Protein AF-A0A9Q0XDB7-F1 (afdb_monomer_lite)

pLDDT: mean 79.56, std 20.16, range [33.97, 96.5]

Foldseek 3Di:
DPPVPDDPCNVVCVVPPDPDDPDDDDDDPDDPPDDDPDDDDDDPCVVVVVVLCQWQNDDPDDDDPVDPPDQDPSNQLSVQLVVVVVVDDDDPVVSSVVSVVVVVVVVDDGDTPPCPDDPDDPDDDDPDDPPPDDDDDDDDDDD

Structure (mmCIF, N/CA/C/O backbone):
data_AF-A0A9Q0XDB7-F1
#
_entry.id   AF-A0A9Q0XDB7-F1
#
loop_
_atom_site.group_PDB
_atom_site.id
_atom_site.type_symbol
_atom_site.label_atom_id
_atom_site.label_alt_id
_atom_site.label_comp_id
_atom_site.label_asym_id
_atom_site.label_entity_id
_atom_site.label_seq_id
_atom_site.pdbx_PDB_ins_code
_atom_site.Cartn_x
_atom_site.Cartn_y
_atom_site.Cartn_z
_atom_site.occupancy
_atom_site.B_iso_or_equiv
_atom_site.auth_seq_id
_atom_site.auth_comp_id
_atom_site.auth_asym_id
_atom_site.auth_atom_id
_atom_site.pdbx_PDB_model_num
ATOM 1 N N . MET A 1 1 ? 30.475 -7.583 -42.896 1.00 62.44 1 MET A N 1
ATOM 2 C CA . MET A 1 1 ? 31.777 -7.195 -42.304 1.00 62.44 1 MET A CA 1
ATOM 3 C C . MET A 1 1 ? 32.708 -8.395 -42.341 1.00 62.44 1 MET A C 1
ATOM 5 O O . MET A 1 1 ? 32.222 -9.482 -42.048 1.00 62.44 1 MET A O 1
ATOM 9 N N . PRO A 1 2 ? 33.995 -8.231 -42.694 1.00 84.44 2 PRO A N 1
ATOM 10 C CA . PRO A 1 2 ? 34.979 -9.291 -42.482 1.00 84.44 2 PRO A CA 1
ATOM 11 C C . PRO A 1 2 ? 35.048 -9.630 -40.987 1.00 84.44 2 PRO A C 1
ATOM 13 O O . PRO A 1 2 ? 34.889 -8.740 -40.150 1.00 84.44 2 PRO A O 1
ATOM 16 N N . GLU A 1 3 ? 35.263 -10.902 -40.663 1.00 78.75 3 GLU A N 1
ATOM 17 C CA . GLU A 1 3 ? 35.226 -11.440 -39.295 1.00 78.75 3 GLU A CA 1
ATOM 18 C C . GLU A 1 3 ? 36.135 -10.668 -38.328 1.00 78.75 3 GLU A C 1
ATOM 20 O O . GLU A 1 3 ? 35.697 -10.278 -37.251 1.00 78.75 3 GLU A O 1
ATOM 25 N N . ALA A 1 4 ? 37.328 -10.280 -38.786 1.00 84.38 4 ALA A N 1
ATOM 26 C CA . ALA A 1 4 ? 38.298 -9.486 -38.028 1.00 84.38 4 ALA A CA 1
ATOM 27 C C . ALA A 1 4 ? 37.815 -8.084 -37.590 1.00 84.38 4 ALA A C 1
ATOM 29 O O . ALA A 1 4 ? 38.480 -7.435 -36.788 1.00 84.38 4 ALA A O 1
ATOM 30 N N . LYS A 1 5 ? 36.698 -7.578 -38.131 1.00 88.81 5 LYS A N 1
ATOM 31 C CA . LYS A 1 5 ? 36.124 -6.265 -37.777 1.00 88.81 5 LYS A CA 1
ATOM 32 C C . LYS A 1 5 ? 34.901 -6.368 -36.866 1.00 88.81 5 LYS A C 1
ATOM 34 O O . LYS A 1 5 ? 34.360 -5.334 -36.479 1.00 88.81 5 LYS A O 1
ATOM 39 N N . LYS A 1 6 ? 34.435 -7.581 -36.552 1.00 92.12 6 LYS A N 1
ATOM 40 C CA . LYS A 1 6 ? 33.328 -7.766 -35.613 1.00 92.12 6 LYS A CA 1
ATOM 41 C C . LYS A 1 6 ? 33.842 -7.552 -34.188 1.00 92.12 6 LYS A C 1
ATOM 43 O O . LYS A 1 6 ? 34.876 -8.113 -33.829 1.00 92.12 6 LYS A O 1
ATOM 48 N N . PRO A 1 7 ? 33.145 -6.763 -33.359 1.00 94.38 7 PRO A N 1
ATOM 49 C CA . PRO A 1 7 ? 33.489 -6.685 -31.953 1.00 94.38 7 PRO A CA 1
ATOM 50 C C . PRO A 1 7 ? 33.119 -7.995 -31.247 1.00 94.38 7 PRO A C 1
ATOM 52 O O . PRO A 1 7 ? 32.167 -8.671 -31.635 1.00 94.38 7 PRO A O 1
ATOM 55 N N . ILE A 1 8 ? 33.835 -8.309 -30.165 1.00 93.88 8 ILE A N 1
ATOM 56 C CA . ILE A 1 8 ? 33.680 -9.550 -29.381 1.00 93.88 8 ILE A CA 1
ATOM 57 C C . ILE A 1 8 ? 32.223 -9.776 -28.935 1.00 93.88 8 ILE A C 1
ATOM 59 O O . ILE A 1 8 ? 31.745 -10.903 -28.887 1.00 93.88 8 ILE A O 1
ATOM 63 N N . TRP A 1 9 ? 31.491 -8.700 -28.637 1.00 93.62 9 TRP A N 1
ATOM 64 C CA . TRP A 1 9 ? 30.113 -8.766 -28.148 1.00 93.62 9 TRP A CA 1
ATOM 65 C C . TRP A 1 9 ? 29.062 -9.040 -29.236 1.00 93.62 9 TRP A C 1
ATOM 67 O O . TRP A 1 9 ? 27.916 -9.335 -28.901 1.00 93.62 9 TRP A O 1
ATOM 77 N N . TYR A 1 10 ? 29.409 -8.938 -30.525 1.00 94.06 10 TYR A N 1
ATOM 78 C CA . TYR A 1 10 ? 28.429 -8.974 -31.618 1.00 94.06 10 TYR A CA 1
ATOM 79 C C . TYR A 1 10 ? 27.671 -10.300 -31.693 1.00 94.06 10 TYR A C 1
ATOM 81 O O . TYR A 1 10 ? 26.457 -10.307 -31.868 1.00 94.06 10 TYR A O 1
ATOM 89 N N . GLU A 1 11 ? 28.372 -11.422 -31.542 1.00 95.06 11 GLU A N 1
ATOM 90 C CA . GLU A 1 11 ? 27.758 -12.751 -31.631 1.00 95.06 11 GLU A CA 1
ATOM 91 C C . GLU A 1 11 ? 26.809 -13.013 -30.462 1.00 95.06 11 GLU A C 1
ATOM 93 O O . GLU A 1 11 ? 25.725 -13.555 -30.660 1.00 95.06 11 GLU A O 1
ATOM 98 N N . VAL A 1 12 ? 27.174 -12.540 -29.265 1.00 95.69 12 VAL A N 1
ATOM 99 C CA . VAL A 1 12 ? 26.318 -12.605 -28.074 1.00 95.69 12 VAL A CA 1
ATOM 100 C C . VAL A 1 12 ? 25.046 -11.790 -28.290 1.00 95.69 12 VAL A C 1
ATOM 102 O O . VAL A 1 12 ? 23.952 -12.280 -28.030 1.00 95.69 12 VAL A O 1
ATOM 105 N N . TYR A 1 13 ? 25.179 -10.571 -28.816 1.00 93.69 13 TYR A N 1
ATOM 106 C CA . TYR A 1 13 ? 24.041 -9.699 -29.101 1.00 93.69 13 TYR A CA 1
ATOM 107 C C . TYR A 1 13 ? 23.134 -10.264 -30.203 1.00 93.69 13 TYR A C 1
ATOM 109 O O . TYR A 1 13 ? 21.915 -10.190 -30.097 1.00 93.69 13 TYR A O 1
ATOM 117 N N . ALA A 1 14 ? 23.712 -10.859 -31.249 1.00 93.44 14 ALA A N 1
ATOM 118 C CA . ALA A 1 14 ? 22.956 -11.472 -32.338 1.00 93.44 14 ALA A CA 1
ATOM 119 C C . ALA A 1 14 ? 22.209 -12.743 -31.899 1.00 93.44 14 ALA A C 1
ATOM 121 O O . ALA A 1 14 ? 21.105 -12.995 -32.374 1.00 93.44 14 ALA A O 1
ATOM 122 N N . ALA A 1 15 ? 22.797 -13.537 -31.000 1.00 96.50 15 ALA A N 1
ATOM 123 C CA . ALA A 1 15 ? 22.158 -14.727 -30.443 1.00 96.50 15 ALA A CA 1
ATOM 124 C C . ALA A 1 15 ? 21.071 -14.382 -29.412 1.00 96.50 15 ALA A C 1
ATOM 126 O O . ALA A 1 15 ? 20.050 -15.066 -29.343 1.00 96.50 15 ALA A O 1
ATOM 127 N N . PHE A 1 16 ? 21.284 -13.322 -28.626 1.00 95.44 16 PHE A N 1
ATOM 128 C CA . PHE A 1 16 ? 20.402 -12.903 -27.537 1.00 95.44 16 PHE A CA 1
ATOM 129 C C . PHE A 1 16 ? 20.071 -11.405 -27.640 1.00 95.44 16 PHE A C 1
ATOM 131 O O . PHE A 1 16 ? 20.539 -10.613 -26.813 1.00 95.44 16 PHE A O 1
ATOM 138 N N . PRO A 1 17 ? 19.281 -10.992 -28.650 1.00 94.81 17 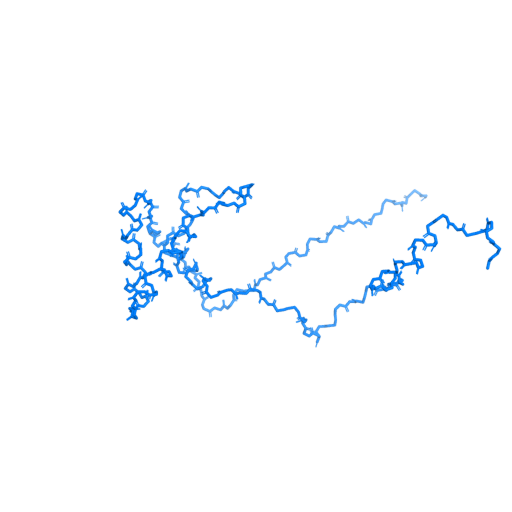PRO A N 1
ATOM 139 C CA . PRO A 1 17 ? 18.906 -9.593 -28.801 1.00 94.81 17 PRO A CA 1
ATOM 140 C C . PRO A 1 17 ? 18.018 -9.131 -27.631 1.00 94.81 17 PRO A C 1
ATOM 142 O O . PRO A 1 17 ? 17.254 -9.930 -27.074 1.00 94.81 17 PRO A O 1
ATOM 145 N N . PRO A 1 18 ? 18.095 -7.848 -27.234 1.00 94.50 18 PRO A N 1
ATOM 146 C CA . PRO A 1 18 ? 17.221 -7.292 -26.206 1.00 94.50 18 PRO A CA 1
ATOM 147 C C . PRO A 1 18 ? 15.755 -7.260 -26.670 1.00 94.50 18 PRO A C 1
ATOM 149 O O . PRO A 1 18 ? 15.466 -7.238 -27.862 1.00 94.50 18 PRO A O 1
ATOM 152 N N . LEU A 1 19 ? 14.819 -7.214 -25.714 1.00 95.31 19 LEU A N 1
ATOM 153 C CA . LEU A 1 19 ? 13.376 -7.144 -26.007 1.00 95.31 19 LEU A CA 1
ATOM 154 C C . LEU A 1 19 ? 12.959 -5.837 -26.696 1.00 95.31 19 LEU A C 1
ATOM 156 O O . LEU A 1 19 ? 11.987 -5.819 -27.445 1.00 95.31 19 LEU A O 1
ATOM 160 N N . VAL A 1 20 ? 13.654 -4.744 -26.384 1.00 93.69 20 VAL A N 1
ATOM 161 C CA . VAL A 1 20 ? 13.395 -3.405 -26.915 1.00 93.69 20 VAL A CA 1
ATOM 162 C C . VAL A 1 20 ? 14.664 -2.918 -27.596 1.00 93.69 20 VAL A C 1
ATOM 164 O O . VAL A 1 20 ? 15.753 -3.028 -27.024 1.00 93.69 20 VAL A O 1
ATOM 167 N N . ASP A 1 21 ? 14.516 -2.369 -28.800 1.00 87.19 21 ASP A N 1
ATOM 168 C CA . ASP A 1 21 ? 15.631 -1.807 -29.554 1.00 87.19 21 ASP A CA 1
ATOM 169 C C . ASP A 1 21 ? 16.263 -0.629 -28.811 1.00 87.19 21 ASP A C 1
ATOM 171 O O . ASP A 1 21 ? 15.588 0.241 -28.262 1.00 87.19 21 ASP A O 1
ATOM 175 N N . THR A 1 22 ? 17.592 -0.563 -28.837 1.00 87.81 22 THR A N 1
ATOM 176 C CA . THR A 1 22 ? 18.372 0.482 -28.159 1.00 87.81 22 THR A CA 1
ATOM 177 C C . THR A 1 22 ? 18.467 1.771 -28.977 1.00 87.81 22 THR A C 1
ATOM 179 O O . THR A 1 22 ? 19.453 2.504 -28.881 1.00 87.81 22 THR A O 1
ATOM 182 N N . THR A 1 23 ? 17.497 2.029 -29.852 1.00 90.88 23 THR A N 1
ATOM 183 C CA . THR A 1 23 ? 17.472 3.245 -30.663 1.00 90.88 23 THR A CA 1
ATOM 184 C C . THR A 1 23 ? 17.291 4.450 -29.752 1.00 90.88 23 THR A C 1
ATOM 186 O O . THR A 1 23 ? 16.475 4.435 -28.831 1.00 90.88 23 THR A O 1
ATOM 189 N N . TYR A 1 24 ? 18.060 5.506 -30.006 1.00 90.19 24 TYR A N 1
ATOM 190 C CA . TYR A 1 24 ? 17.905 6.755 -29.278 1.00 90.19 24 TYR A CA 1
ATOM 191 C C . TYR A 1 24 ? 16.501 7.330 -29.513 1.00 90.19 24 TYR A C 1
ATOM 193 O O . TYR A 1 24 ? 16.062 7.447 -30.657 1.00 90.19 24 TYR A O 1
ATOM 201 N N . GLN A 1 25 ? 15.811 7.677 -28.428 1.00 86.94 25 GLN A N 1
ATOM 202 C CA . GLN A 1 25 ? 14.504 8.326 -28.456 1.00 86.94 25 GLN A CA 1
ATOM 203 C C . GLN A 1 25 ? 14.589 9.643 -27.687 1.00 86.94 25 GLN A C 1
ATOM 205 O O . GLN A 1 25 ? 15.031 9.665 -26.537 1.00 86.94 25 GLN A O 1
ATOM 210 N N . ASP A 1 26 ? 14.149 10.733 -28.316 1.00 87.56 26 ASP A N 1
ATOM 211 C CA . ASP A 1 26 ? 14.022 12.025 -27.648 1.00 87.56 26 ASP A CA 1
ATOM 212 C C . ASP A 1 26 ? 12.916 11.962 -26.587 1.00 87.56 26 ASP A C 1
ATOM 214 O O . ASP A 1 26 ? 11.802 11.498 -26.847 1.00 87.56 26 ASP A O 1
ATOM 218 N N . ALA A 1 27 ? 13.202 12.469 -25.386 1.00 85.06 27 ALA A N 1
ATOM 219 C CA . ALA A 1 27 ? 12.199 12.597 -24.337 1.00 85.06 27 ALA A CA 1
ATOM 220 C C . ALA A 1 27 ? 11.184 13.683 -24.729 1.00 85.06 27 ALA A C 1
ATOM 222 O O . ALA A 1 27 ? 11.441 14.880 -24.579 1.00 85.06 27 ALA A O 1
ATOM 223 N N . LYS A 1 28 ? 10.027 13.270 -25.253 1.00 80.75 28 LYS A N 1
ATOM 224 C CA . LYS A 1 28 ? 8.931 14.191 -25.563 1.00 80.75 28 LYS A CA 1
ATOM 225 C C . LYS A 1 28 ? 8.292 14.683 -24.253 1.00 80.75 28 LYS A C 1
ATOM 227 O O . LYS A 1 28 ? 8.059 13.856 -23.371 1.00 80.75 28 LYS A O 1
ATOM 232 N N . PRO A 1 29 ? 7.990 15.988 -24.105 1.00 77.81 29 PRO A N 1
ATOM 233 C CA . PRO A 1 29 ? 7.188 16.453 -22.979 1.00 77.81 29 PRO A CA 1
ATOM 234 C C . PRO A 1 29 ? 5.834 15.735 -22.962 1.00 77.81 29 PRO A C 1
ATOM 236 O O . PRO A 1 29 ? 5.258 15.450 -24.016 1.00 77.81 29 PRO A O 1
ATOM 239 N N . GLU A 1 30 ? 5.351 15.426 -21.762 1.00 76.44 30 GLU A N 1
ATOM 240 C CA . GLU A 1 30 ? 3.991 14.929 -21.563 1.00 76.44 30 GLU A CA 1
ATOM 241 C C . GLU 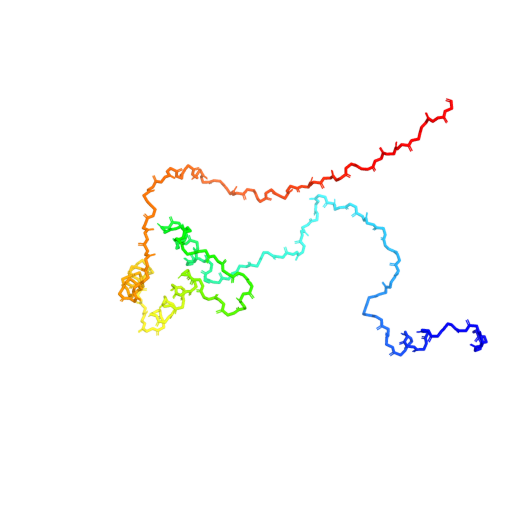A 1 30 ? 3.013 15.979 -22.106 1.00 76.44 30 GLU A C 1
ATOM 243 O O . GLU A 1 30 ? 3.119 17.162 -21.784 1.00 76.44 30 GLU A O 1
ATOM 248 N N . ASP A 1 31 ? 2.112 15.558 -22.996 1.00 77.25 31 ASP A N 1
ATOM 249 C CA . ASP A 1 31 ? 1.031 16.424 -23.461 1.00 77.25 31 ASP A CA 1
ATOM 250 C C . ASP A 1 31 ? -0.026 16.457 -22.343 1.00 77.25 31 ASP A C 1
ATOM 252 O O . ASP A 1 31 ? -0.482 15.392 -21.933 1.00 77.25 31 ASP A O 1
ATOM 256 N N . ASP A 1 32 ? -0.465 17.640 -21.897 1.00 74.38 32 ASP A N 1
ATOM 257 C CA . ASP A 1 32 ? -1.422 17.803 -20.776 1.00 74.38 32 ASP A CA 1
ATOM 258 C C . ASP A 1 32 ? -2.759 17.051 -20.972 1.00 74.38 32 ASP A C 1
ATOM 260 O O . ASP A 1 32 ? -3.506 16.824 -20.024 1.00 74.38 32 ASP A O 1
ATOM 264 N N . ASN A 1 33 ? -3.065 16.654 -22.211 1.00 76.31 33 ASN A N 1
ATOM 265 C CA . ASN A 1 33 ? -4.282 15.937 -22.598 1.00 76.31 33 ASN A CA 1
ATOM 266 C C . ASN A 1 33 ? -4.103 14.410 -22.693 1.00 76.31 33 ASN A C 1
ATOM 268 O O . ASN A 1 33 ? -5.019 13.719 -23.142 1.00 76.31 33 ASN A O 1
ATOM 272 N N . LYS A 1 34 ? -2.927 13.868 -22.358 1.00 80.00 34 LYS A N 1
ATOM 273 C CA . LYS A 1 34 ? -2.698 12.419 -22.321 1.00 80.00 34 LYS A CA 1
ATOM 274 C C . LYS A 1 34 ? -2.944 11.899 -20.915 1.00 80.00 34 LYS A C 1
ATOM 276 O O . LYS A 1 34 ? -2.280 12.312 -19.974 1.00 80.00 34 LYS A O 1
ATOM 281 N N . GLU A 1 35 ? -3.881 10.967 -20.795 1.00 83.25 35 GLU A N 1
ATOM 282 C CA . GLU A 1 35 ? -4.068 10.221 -19.555 1.00 83.25 35 GLU A CA 1
ATOM 283 C C . GLU A 1 35 ? -2.876 9.288 -19.318 1.00 83.25 35 GLU A C 1
ATOM 285 O O . GLU A 1 35 ? -2.421 8.591 -20.233 1.00 83.25 35 GLU A O 1
ATOM 290 N N . ASP A 1 36 ? -2.390 9.255 -18.078 1.00 81.62 36 ASP A N 1
ATOM 291 C CA . ASP A 1 36 ? -1.325 8.345 -17.681 1.00 81.62 36 ASP A CA 1
ATOM 292 C C . ASP A 1 36 ? -1.815 6.888 -17.767 1.00 81.62 36 ASP A C 1
ATOM 294 O O . ASP A 1 36 ? -2.794 6.518 -17.111 1.00 81.62 36 ASP A O 1
ATOM 298 N N . PRO A 1 37 ? -1.122 6.000 -18.506 1.00 89.31 37 PRO A N 1
ATOM 299 C CA . PRO A 1 37 ? -1.539 4.602 -18.639 1.00 89.31 37 PRO A CA 1
ATOM 300 C C . PRO A 1 37 ? -1.342 3.788 -17.348 1.00 89.31 37 PRO A C 1
ATOM 302 O O . PRO A 1 37 ? -1.782 2.637 -17.252 1.00 89.31 37 PRO A O 1
ATOM 305 N N . ILE A 1 38 ? -0.648 4.348 -16.355 1.00 92.00 38 ILE A N 1
ATOM 306 C CA . ILE A 1 38 ? -0.270 3.664 -15.120 1.00 92.00 38 ILE A CA 1
ATOM 307 C C . ILE A 1 38 ? -1.376 3.844 -14.080 1.00 92.00 38 ILE A C 1
ATOM 309 O O . ILE A 1 38 ? -1.635 4.941 -13.594 1.00 92.00 38 ILE A O 1
ATOM 313 N N . ARG A 1 39 ? -2.004 2.733 -13.689 1.00 93.44 39 ARG A N 1
ATOM 314 C CA . ARG A 1 39 ? -3.054 2.721 -12.662 1.00 93.44 39 ARG A CA 1
ATOM 315 C C . ARG A 1 39 ? -2.469 2.677 -11.243 1.00 93.44 39 ARG A C 1
ATOM 317 O O . ARG A 1 39 ? -1.436 2.035 -11.038 1.00 93.44 39 ARG A O 1
ATOM 324 N N . PRO A 1 40 ? -3.152 3.263 -10.242 1.00 94.19 40 PRO A N 1
ATOM 325 C CA . PRO A 1 40 ? -2.764 3.116 -8.843 1.00 94.19 40 PRO A CA 1
ATOM 326 C C . PRO A 1 40 ? -2.896 1.658 -8.376 1.00 94.19 40 PRO A C 1
ATOM 328 O O . PRO A 1 40 ? -3.835 0.951 -8.745 1.00 94.19 40 PRO A O 1
ATOM 331 N N . ILE A 1 41 ? -1.959 1.215 -7.534 1.00 95.50 41 ILE A N 1
ATOM 332 C CA . ILE A 1 41 ? -1.937 -0.136 -6.959 1.00 95.50 41 ILE A CA 1
ATOM 333 C C . ILE A 1 41 ? -2.611 -0.079 -5.582 1.00 95.50 41 ILE A C 1
ATOM 335 O O . ILE A 1 41 ? -2.014 0.418 -4.630 1.00 95.50 41 ILE A O 1
ATOM 339 N N . LEU A 1 42 ? -3.851 -0.567 -5.485 1.00 96.44 42 LEU A N 1
ATOM 340 C CA . LEU A 1 42 ? -4.633 -0.621 -4.245 1.00 96.44 42 LEU A CA 1
ATOM 341 C C . LEU A 1 42 ? -5.109 -2.047 -3.978 1.00 96.44 42 LEU A C 1
ATOM 343 O O . LEU A 1 42 ? -5.662 -2.695 -4.869 1.00 96.44 42 LEU A O 1
ATOM 347 N N . TYR A 1 43 ? -4.940 -2.510 -2.743 1.00 96.38 43 TYR A N 1
ATOM 348 C CA . TYR A 1 43 ? -5.345 -3.844 -2.319 1.00 96.38 43 TYR A CA 1
ATOM 349 C C . TYR A 1 43 ? -6.601 -3.810 -1.436 1.00 96.38 43 TYR A C 1
ATOM 351 O O . TYR A 1 43 ? -6.867 -2.810 -0.761 1.00 96.38 43 TYR A O 1
ATOM 359 N N . PRO A 1 44 ? -7.389 -4.900 -1.384 1.00 93.62 44 PRO A N 1
ATOM 360 C CA . PRO A 1 44 ? -8.596 -4.955 -0.560 1.00 93.62 44 PRO A CA 1
ATOM 361 C C . PRO A 1 44 ? -8.333 -4.673 0.923 1.00 93.62 44 PRO A C 1
ATOM 363 O O . PRO A 1 44 ? -9.133 -4.006 1.581 1.00 93.62 44 PRO A O 1
ATOM 366 N N . GLU A 1 45 ? -7.195 -5.126 1.452 1.00 94.44 45 GLU A N 1
ATOM 367 C CA . GLU A 1 45 ? -6.850 -4.904 2.850 1.00 94.44 45 GLU A CA 1
ATOM 368 C C . GLU A 1 45 ? -6.453 -3.456 3.170 1.00 94.44 45 GLU A C 1
ATOM 370 O O . GLU A 1 45 ? -6.448 -3.075 4.343 1.00 94.44 45 GLU A O 1
ATOM 375 N N . ASP A 1 46 ? -6.163 -2.622 2.163 1.00 95.56 46 ASP A N 1
ATOM 376 C CA . ASP A 1 46 ? -5.791 -1.222 2.383 1.00 95.56 46 ASP A CA 1
ATOM 377 C C . ASP A 1 46 ? -6.941 -0.424 3.007 1.00 95.56 46 ASP A C 1
ATOM 379 O O . ASP A 1 46 ? -6.698 0.499 3.785 1.00 95.56 46 ASP A O 1
ATOM 383 N N . LYS A 1 47 ? -8.195 -0.851 2.796 1.00 94.00 47 LYS A N 1
ATOM 384 C CA . LYS A 1 47 ? -9.369 -0.321 3.512 1.00 94.00 47 LYS A CA 1
ATOM 385 C C . LYS A 1 47 ? -9.246 -0.521 5.027 1.00 94.00 47 LYS A C 1
ATOM 387 O O . LYS A 1 47 ? -9.477 0.400 5.813 1.00 94.00 47 LYS A O 1
ATOM 392 N N . ILE A 1 48 ? -8.823 -1.717 5.438 1.00 94.12 48 ILE A N 1
ATOM 393 C CA . ILE A 1 48 ? -8.638 -2.086 6.847 1.00 94.12 48 ILE A CA 1
ATOM 394 C C . ILE A 1 48 ? -7.418 -1.356 7.414 1.00 94.12 48 ILE A C 1
ATOM 396 O O . ILE A 1 48 ? -7.478 -0.834 8.529 1.00 94.12 48 ILE A O 1
ATOM 400 N N . ARG A 1 49 ? -6.326 -1.259 6.641 1.00 95.00 49 ARG A N 1
ATOM 401 C CA . ARG A 1 49 ? -5.122 -0.509 7.033 1.00 95.00 49 ARG A CA 1
ATOM 402 C C . ARG A 1 49 ? -5.439 0.969 7.255 1.00 95.00 49 ARG A C 1
ATOM 404 O O . ARG A 1 49 ? -5.046 1.517 8.282 1.00 95.00 49 ARG A O 1
ATOM 411 N N . ALA A 1 50 ? -6.200 1.595 6.358 1.00 95.06 50 ALA A N 1
ATOM 412 C CA . ALA A 1 50 ? -6.627 2.984 6.498 1.00 95.06 50 ALA A CA 1
ATOM 413 C C . ALA A 1 50 ? -7.451 3.195 7.779 1.00 95.06 50 ALA A C 1
ATOM 415 O O . ALA A 1 50 ? -7.160 4.104 8.558 1.00 95.06 50 ALA A O 1
ATOM 416 N N . LYS A 1 51 ? -8.418 2.309 8.058 1.00 93.56 51 LYS A N 1
ATOM 417 C CA . LYS A 1 51 ? -9.213 2.342 9.298 1.00 93.56 51 LYS A CA 1
ATOM 418 C C . LYS A 1 51 ? -8.340 2.158 10.543 1.00 93.56 51 LYS A C 1
ATOM 420 O O . LYS A 1 51 ? -8.483 2.905 11.509 1.00 93.56 51 LYS A O 1
ATOM 425 N N . PHE A 1 52 ? -7.396 1.218 10.507 1.00 93.81 52 PHE A N 1
ATOM 426 C CA . PHE A 1 52 ? -6.450 0.967 11.596 1.00 93.81 52 PHE A CA 1
ATOM 427 C C . PHE A 1 52 ? -5.598 2.202 11.907 1.00 93.81 52 PHE A C 1
ATOM 429 O O . PHE A 1 52 ? -5.552 2.640 13.057 1.00 93.81 52 PHE A O 1
ATOM 436 N N . TYR A 1 53 ? -4.966 2.800 10.895 1.00 93.38 53 TYR A N 1
ATOM 437 C CA . TYR A 1 53 ? -4.133 3.986 11.090 1.00 93.38 53 TYR A CA 1
ATOM 438 C C . TYR A 1 53 ? -4.952 5.225 11.461 1.00 93.38 53 TYR A C 1
ATOM 440 O O . TYR A 1 53 ? -4.459 6.058 12.214 1.00 93.38 53 TYR A O 1
ATOM 448 N N . ARG A 1 54 ? -6.220 5.324 11.041 1.00 92.19 54 ARG A N 1
ATOM 449 C CA . ARG A 1 54 ? -7.118 6.395 11.500 1.00 92.19 54 ARG A CA 1
ATOM 450 C C . ARG A 1 54 ? -7.418 6.314 12.999 1.00 92.19 54 ARG A C 1
ATOM 452 O O . ARG A 1 54 ? -7.556 7.345 13.644 1.00 92.19 54 ARG A O 1
ATOM 459 N N . VAL A 1 55 ? -7.555 5.105 13.547 1.00 91.62 55 VAL A N 1
ATOM 460 C CA . VAL A 1 55 ? -7.963 4.889 14.949 1.00 91.62 55 VAL A CA 1
ATOM 461 C C . VAL A 1 55 ? -6.767 4.815 15.900 1.00 91.62 55 VAL A C 1
ATOM 463 O O . VAL A 1 55 ? -6.792 5.409 16.978 1.00 91.62 55 VAL A O 1
ATOM 466 N N . TYR A 1 56 ? -5.729 4.067 15.529 1.00 89.94 56 TYR A N 1
ATOM 467 C CA . TYR A 1 56 ? -4.578 3.766 16.390 1.00 89.94 56 TYR A CA 1
ATOM 468 C C . TYR A 1 56 ? -3.298 4.485 15.949 1.00 89.94 56 TYR A C 1
ATOM 470 O O . TYR A 1 56 ? -2.396 4.703 16.757 1.00 89.94 56 TYR A O 1
ATOM 478 N N . GLY A 1 57 ? -3.217 4.872 14.674 1.00 89.75 57 GLY A N 1
ATOM 479 C CA . GLY A 1 57 ? -2.044 5.509 14.086 1.00 89.75 57 GLY A CA 1
ATOM 480 C C . GLY A 1 57 ? -0.779 4.662 14.141 1.00 89.75 57 GLY A C 1
ATOM 481 O O . GLY A 1 57 ? -0.813 3.428 14.143 1.00 89.75 57 GLY A O 1
ATOM 482 N N . ASN A 1 58 ? 0.362 5.347 14.143 1.00 84.25 58 ASN A N 1
ATOM 483 C CA . ASN A 1 58 ? 1.665 4.701 14.216 1.00 84.25 58 ASN A CA 1
ATOM 484 C C . ASN A 1 58 ? 1.920 4.277 15.665 1.00 84.25 58 ASN A C 1
ATOM 486 O O . ASN A 1 58 ? 2.164 5.113 16.532 1.00 84.25 58 ASN A O 1
ATOM 490 N N . GLY A 1 59 ? 1.809 2.972 15.922 1.00 80.88 59 GLY A N 1
ATOM 491 C CA . GLY A 1 59 ? 2.057 2.395 17.242 1.00 80.88 59 GLY A CA 1
ATOM 492 C C . GLY A 1 59 ? 3.509 2.577 17.716 1.00 80.88 59 GLY A C 1
ATOM 493 O O . GLY A 1 59 ? 4.379 2.967 16.940 1.00 80.88 59 GLY A O 1
ATOM 494 N N . PRO A 1 60 ? 3.815 2.222 18.977 1.00 82.00 60 PRO A N 1
ATOM 495 C CA . PRO A 1 60 ? 5.140 2.438 19.572 1.00 82.00 60 PRO A CA 1
ATOM 496 C C . PRO A 1 60 ? 6.249 1.591 18.928 1.00 82.00 60 PRO A C 1
ATOM 498 O O . PRO A 1 60 ? 7.435 1.857 19.106 1.00 82.00 60 PRO A O 1
ATOM 501 N N . ARG A 1 61 ? 5.879 0.534 18.196 1.00 84.69 61 ARG A N 1
ATOM 502 C CA . ARG A 1 61 ? 6.824 -0.379 17.556 1.00 84.69 61 ARG A CA 1
ATOM 503 C C . ARG A 1 61 ? 7.215 0.139 16.176 1.00 84.69 61 ARG A C 1
ATOM 505 O O . ARG A 1 61 ? 6.397 0.120 15.259 1.00 84.69 61 ARG A O 1
ATOM 512 N N . ALA A 1 62 ? 8.485 0.500 16.025 1.00 87.62 62 ALA A N 1
ATOM 513 C CA . ALA A 1 62 ? 9.057 0.878 14.739 1.00 87.62 62 ALA A CA 1
ATOM 514 C C . ALA A 1 62 ? 9.017 -0.275 13.718 1.00 87.62 62 ALA A C 1
ATOM 516 O O . ALA A 1 62 ? 9.084 -1.461 14.070 1.00 87.62 62 ALA A O 1
ATOM 517 N N . PHE A 1 63 ? 8.935 0.086 12.438 1.00 90.38 63 PHE A N 1
ATOM 518 C CA . PHE A 1 63 ? 9.042 -0.861 11.334 1.00 90.38 63 PHE A CA 1
ATOM 519 C C . PHE A 1 63 ? 10.497 -1.287 11.133 1.00 90.38 63 PHE A C 1
ATOM 521 O O . PHE A 1 63 ? 11.397 -0.451 11.104 1.00 90.38 63 PHE A O 1
ATOM 528 N N . VAL A 1 64 ? 10.726 -2.590 10.954 1.00 92.50 64 VAL A N 1
ATOM 529 C CA . VAL A 1 64 ? 12.046 -3.134 10.610 1.00 92.50 64 VAL A CA 1
ATOM 530 C C . VAL A 1 64 ? 12.016 -3.578 9.153 1.00 92.50 64 VAL A C 1
ATOM 532 O O . VAL A 1 64 ? 11.708 -4.729 8.858 1.00 92.50 64 VAL A O 1
ATOM 535 N N . LEU A 1 65 ? 12.318 -2.648 8.245 1.00 93.50 65 LEU A N 1
ATOM 536 C CA . LEU A 1 65 ? 12.229 -2.867 6.795 1.00 93.50 65 LEU A CA 1
ATOM 537 C C . LEU A 1 65 ? 13.337 -3.783 6.242 1.00 93.50 65 LEU A C 1
ATOM 539 O O . LEU A 1 65 ? 13.198 -4.317 5.150 1.00 93.50 65 LEU A O 1
ATOM 543 N N . SER A 1 66 ? 14.417 -4.009 6.997 1.00 95.19 66 SER A N 1
ATOM 544 C CA . SER A 1 66 ? 15.504 -4.923 6.609 1.00 95.19 66 SER A CA 1
ATOM 545 C C . SER A 1 66 ? 15.118 -6.402 6.688 1.00 95.19 66 SER A C 1
ATOM 547 O O . SER A 1 66 ? 15.768 -7.252 6.084 1.00 95.19 66 SER A O 1
ATOM 549 N N . ARG A 1 67 ? 14.071 -6.734 7.451 1.00 93.94 67 ARG A N 1
ATOM 550 C CA . ARG A 1 67 ? 13.591 -8.107 7.617 1.00 93.94 67 ARG A CA 1
ATOM 551 C C . ARG A 1 67 ? 12.425 -8.353 6.665 1.00 93.94 67 ARG A C 1
ATOM 553 O O . ARG A 1 67 ? 11.337 -7.835 6.890 1.00 93.94 67 ARG A O 1
ATOM 560 N N . LEU A 1 68 ? 12.629 -9.227 5.680 1.00 92.75 68 LEU A N 1
ATOM 561 C CA . LEU A 1 68 ? 11.613 -9.577 4.674 1.00 92.75 68 LEU A CA 1
ATOM 562 C C . LEU A 1 68 ? 10.298 -10.086 5.290 1.00 92.75 68 LEU A C 1
ATOM 564 O O . LEU A 1 68 ? 9.217 -9.716 4.852 1.00 92.75 68 LEU A O 1
ATOM 568 N N . ASN A 1 69 ? 10.385 -10.882 6.357 1.00 92.06 69 ASN A N 1
ATOM 569 C CA . ASN A 1 69 ? 9.221 -11.484 7.017 1.00 92.06 69 ASN A CA 1
ATOM 570 C C . ASN A 1 69 ? 8.740 -10.683 8.240 1.00 92.06 69 ASN A C 1
ATOM 572 O O . ASN A 1 69 ? 8.161 -11.246 9.175 1.00 92.06 69 ASN A O 1
ATOM 576 N N . PHE A 1 70 ? 9.024 -9.378 8.299 1.00 92.44 70 PHE A N 1
ATOM 577 C CA . PHE A 1 70 ? 8.600 -8.554 9.424 1.00 92.44 70 PHE A CA 1
ATOM 578 C C . PHE A 1 70 ? 7.089 -8.314 9.402 1.00 92.44 70 PHE A C 1
ATOM 580 O O . PHE A 1 70 ? 6.555 -7.610 8.549 1.00 92.44 70 PHE A O 1
ATOM 587 N N . LYS A 1 71 ? 6.395 -8.849 10.409 1.00 92.38 71 LYS A N 1
ATOM 588 C CA . LYS A 1 71 ? 4.971 -8.585 10.613 1.00 92.38 71 LYS A CA 1
ATOM 589 C C . LYS A 1 71 ? 4.783 -7.368 11.507 1.00 92.38 71 LYS A C 1
ATOM 591 O O . LYS A 1 71 ? 5.031 -7.427 12.715 1.00 92.38 71 LYS A O 1
ATOM 596 N N . SER A 1 72 ? 4.326 -6.271 10.909 1.00 91.50 72 SER A N 1
ATOM 597 C CA . SER A 1 72 ? 3.950 -5.070 11.651 1.00 91.50 72 SER A CA 1
ATOM 598 C C . SER A 1 72 ? 2.701 -5.309 12.517 1.00 91.50 72 SER A C 1
ATOM 600 O O . SER A 1 72 ? 1.938 -6.248 12.263 1.00 91.50 72 SER A O 1
ATOM 602 N N . PRO A 1 73 ? 2.448 -4.464 13.534 1.00 91.69 73 PRO A N 1
ATOM 603 C CA . PRO A 1 73 ? 1.210 -4.517 14.315 1.00 91.69 73 PRO A CA 1
ATOM 604 C C . PRO A 1 73 ? -0.052 -4.461 13.441 1.00 91.69 73 PRO A C 1
ATOM 606 O O . PRO A 1 73 ? -0.965 -5.262 13.625 1.00 91.69 73 PRO A O 1
ATOM 609 N N . CYS A 1 74 ? -0.056 -3.580 12.435 1.00 93.00 74 CYS A N 1
ATOM 610 C CA . CYS A 1 74 ? -1.141 -3.466 11.463 1.00 93.00 74 CYS A CA 1
ATOM 611 C C . CYS A 1 74 ? -1.279 -4.741 10.613 1.00 93.00 74 CYS A C 1
ATOM 613 O O . CYS A 1 74 ? -2.384 -5.234 10.412 1.00 93.00 74 CYS A O 1
ATOM 615 N N . GLN A 1 75 ? -0.168 -5.348 10.181 1.00 94.25 75 GLN A N 1
ATOM 616 C CA . GLN A 1 75 ? -0.219 -6.599 9.419 1.00 94.25 75 GLN A CA 1
ATOM 617 C C . GLN A 1 75 ? -0.808 -7.751 10.247 1.00 94.25 75 GLN A C 1
ATOM 619 O O . GLN A 1 75 ? -1.644 -8.501 9.749 1.00 94.25 75 GLN A O 1
ATOM 624 N N . ARG A 1 76 ? -0.437 -7.869 11.530 1.00 93.75 76 ARG A N 1
ATOM 625 C CA . ARG A 1 76 ? -1.051 -8.847 12.449 1.00 93.75 76 ARG A CA 1
ATOM 626 C C . ARG A 1 76 ? -2.552 -8.607 12.616 1.00 93.75 76 ARG A C 1
ATOM 628 O O . ARG A 1 76 ? -3.306 -9.572 12.707 1.00 93.75 76 ARG A O 1
ATOM 635 N N . PHE A 1 77 ? -2.972 -7.343 12.638 1.00 94.62 77 PHE A N 1
ATOM 636 C CA . PHE A 1 77 ? -4.381 -6.954 12.680 1.00 94.62 77 PHE A CA 1
ATOM 637 C C . PHE A 1 77 ? -5.139 -7.432 11.447 1.00 94.62 77 PHE A C 1
ATOM 639 O O . PHE A 1 77 ? -6.134 -8.132 11.596 1.00 94.62 77 PHE A O 1
ATOM 646 N N . VAL A 1 78 ? -4.633 -7.147 10.247 1.00 95.31 78 VAL A N 1
ATOM 647 C CA . VAL A 1 78 ? -5.248 -7.601 8.989 1.00 95.31 78 VAL A CA 1
ATOM 648 C C . VAL A 1 78 ? -5.344 -9.128 8.934 1.00 95.31 78 VAL A C 1
ATOM 650 O O . VAL A 1 78 ? -6.395 -9.671 8.609 1.00 95.31 78 VAL A O 1
ATOM 653 N N . GLU A 1 79 ? -4.283 -9.847 9.314 1.00 95.19 79 GLU A N 1
ATOM 654 C CA . GLU A 1 79 ? -4.301 -11.316 9.336 1.00 95.19 79 GLU A CA 1
ATOM 655 C C . GLU A 1 79 ? -5.376 -11.873 10.278 1.00 95.19 79 GLU A C 1
ATOM 657 O O . GLU A 1 79 ? -6.042 -12.857 9.952 1.00 95.19 79 GLU A O 1
ATOM 662 N N . LYS A 1 80 ? -5.548 -11.266 11.457 1.00 94.06 80 LYS A N 1
ATOM 663 C CA . LYS A 1 80 ? -6.565 -11.685 12.429 1.00 94.06 80 LYS A CA 1
ATOM 664 C C . LYS A 1 80 ? -7.971 -11.319 11.975 1.00 94.06 80 LYS A C 1
ATOM 666 O O . LYS A 1 80 ? -8.850 -12.170 12.074 1.00 94.06 80 LYS A O 1
ATOM 671 N N . TYR A 1 81 ? -8.144 -10.128 11.414 1.00 94.25 81 TYR A N 1
ATOM 672 C CA . TYR A 1 81 ? -9.401 -9.678 10.827 1.00 94.25 81 TYR A CA 1
ATOM 673 C C . TYR A 1 81 ? -9.870 -10.647 9.738 1.00 94.25 81 TYR A C 1
ATOM 675 O O . TYR A 1 81 ? -10.970 -11.182 9.825 1.00 94.25 81 TYR A O 1
ATOM 683 N N . ASN A 1 82 ? -8.995 -10.989 8.787 1.00 93.75 82 ASN A N 1
ATOM 684 C CA . ASN A 1 82 ? -9.323 -11.916 7.700 1.00 93.75 82 ASN A CA 1
ATOM 685 C C . ASN A 1 82 ? -9.673 -13.320 8.220 1.00 93.75 82 ASN A C 1
ATOM 687 O O . ASN A 1 82 ? -10.580 -13.968 7.704 1.00 93.75 82 ASN A O 1
ATOM 691 N N . ARG A 1 83 ? -8.990 -13.799 9.270 1.00 93.12 83 ARG A N 1
ATOM 692 C CA . ARG A 1 83 ? -9.3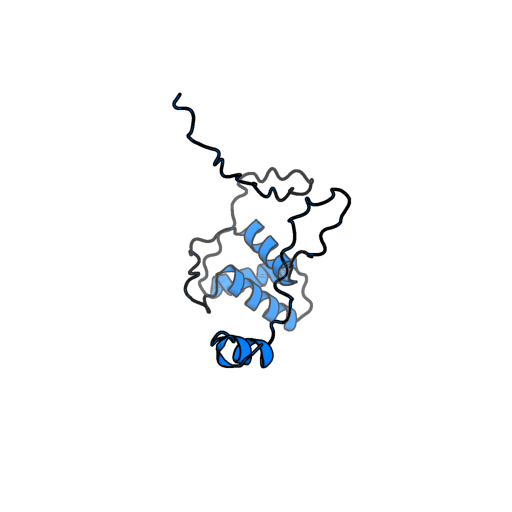16 -15.091 9.903 1.00 93.12 83 ARG A CA 1
ATOM 693 C C . ARG A 1 83 ? -10.688 -15.094 10.567 1.00 93.12 83 ARG A C 1
ATOM 695 O O . ARG A 1 83 ? -11.328 -16.139 10.585 1.00 93.12 83 ARG A O 1
ATOM 702 N N . LEU A 1 84 ? -11.104 -13.977 11.161 1.00 91.19 84 LEU A N 1
ATOM 703 C CA . LEU A 1 84 ? -12.427 -13.851 11.770 1.00 91.19 84 LEU A CA 1
ATOM 704 C C . LEU A 1 84 ? -13.507 -13.676 10.697 1.00 91.19 84 LEU A C 1
ATOM 706 O O . LEU A 1 84 ? -14.534 -14.338 10.778 1.00 91.19 84 LEU A O 1
ATOM 710 N N . GLN A 1 85 ? -13.227 -12.905 9.644 1.00 90.88 85 GLN A N 1
ATOM 711 C CA . GLN A 1 85 ? -14.119 -12.739 8.494 1.00 90.88 85 GLN A CA 1
ATOM 712 C C . GLN A 1 85 ? -14.443 -14.075 7.811 1.00 90.88 85 GLN A C 1
ATOM 714 O O . GLN A 1 85 ? -15.581 -14.337 7.450 1.00 90.88 85 GLN A O 1
ATOM 719 N N . GLN A 1 86 ? -13.455 -14.965 7.679 1.00 89.62 86 GLN A N 1
ATOM 720 C CA . GLN A 1 86 ? -13.671 -16.307 7.122 1.00 89.62 86 GLN A CA 1
ATOM 721 C C . GLN A 1 86 ? -14.536 -17.211 8.012 1.00 89.62 86 GLN A C 1
ATOM 723 O O . GLN A 1 86 ? -15.068 -18.207 7.530 1.00 89.62 86 GLN A O 1
ATOM 728 N N . ARG A 1 87 ? -14.651 -16.912 9.312 1.00 85.56 87 ARG A N 1
ATOM 729 C CA . ARG A 1 87 ? -15.420 -17.721 10.270 1.00 85.56 87 ARG A CA 1
ATOM 730 C C . ARG A 1 87 ? -16.893 -17.318 10.348 1.00 85.56 87 ARG A C 1
ATOM 732 O O . ARG A 1 87 ? -17.677 -18.109 10.862 1.00 85.56 87 ARG A O 1
ATOM 739 N N . GLY A 1 88 ? -17.275 -16.139 9.856 1.00 82.50 88 GLY A N 1
ATOM 740 C CA . GLY A 1 88 ? -18.670 -15.707 9.828 1.00 82.50 88 GLY A CA 1
ATOM 741 C C . GLY A 1 88 ? -18.876 -14.325 9.209 1.00 82.50 88 GLY A C 1
ATOM 742 O O . GLY A 1 88 ? -17.976 -13.487 9.204 1.00 82.50 88 GLY A O 1
ATOM 743 N N . GLU A 1 89 ? -20.091 -14.089 8.717 1.00 68.00 89 GLU A N 1
ATOM 744 C CA . GLU A 1 89 ? -20.533 -12.803 8.174 1.00 68.00 89 GLU A CA 1
ATOM 745 C C . GLU A 1 89 ? -20.970 -11.890 9.325 1.00 68.00 89 GLU A C 1
ATOM 747 O O . GLU A 1 89 ? -22.133 -11.829 9.724 1.00 68.00 89 GLU A O 1
ATOM 752 N N . VAL A 1 90 ? -19.977 -11.252 9.938 1.00 76.88 90 VAL A N 1
ATOM 753 C CA . VAL A 1 90 ? -20.166 -10.258 10.993 1.00 76.88 90 VAL A CA 1
ATOM 754 C C . VAL A 1 90 ? -19.997 -8.870 10.385 1.00 76.88 90 VAL A C 1
ATOM 756 O O . VAL A 1 90 ? -19.157 -8.661 9.512 1.00 76.88 90 VAL A O 1
ATOM 759 N N . ASP A 1 91 ? -20.788 -7.923 10.879 1.00 89.38 91 ASP A N 1
ATOM 760 C CA . ASP A 1 91 ? -20.665 -6.501 10.567 1.00 89.38 91 ASP A CA 1
ATOM 761 C C . ASP A 1 91 ? -19.217 -5.987 10.738 1.00 89.38 91 ASP A C 1
ATOM 763 O O . ASP A 1 91 ? -18.541 -6.320 11.718 1.00 89.38 91 ASP A O 1
ATOM 767 N N . GLU A 1 92 ? -18.738 -5.169 9.793 1.00 87.25 92 GLU A N 1
ATOM 768 C CA . GLU A 1 92 ? -17.327 -4.756 9.694 1.00 87.25 92 GLU A CA 1
ATOM 769 C C . GLU A 1 92 ? -16.842 -3.990 10.935 1.00 87.25 92 GLU A C 1
ATOM 771 O O . GLU A 1 92 ? -15.674 -4.085 11.328 1.00 87.25 92 GLU A O 1
ATOM 776 N N . ASP A 1 93 ? -17.726 -3.216 11.566 1.00 88.44 93 ASP A N 1
ATOM 777 C CA . ASP A 1 93 ? -17.410 -2.460 12.777 1.00 88.44 93 ASP A CA 1
ATOM 778 C C . ASP A 1 93 ? -17.240 -3.384 13.985 1.00 88.44 93 ASP A C 1
ATOM 780 O O . ASP A 1 93 ? -16.236 -3.293 14.700 1.00 88.44 93 ASP A O 1
ATOM 784 N N . LYS A 1 94 ? -18.153 -4.343 14.164 1.00 91.56 94 LYS A N 1
ATOM 785 C CA . LYS A 1 94 ? -18.055 -5.354 15.228 1.00 91.56 94 LYS A CA 1
ATOM 786 C C . LYS A 1 94 ? -16.819 -6.230 15.048 1.00 91.56 94 LYS A C 1
ATOM 788 O O . LYS A 1 94 ? -16.066 -6.435 16.000 1.00 91.56 94 LYS A O 1
ATOM 793 N N . LEU A 1 95 ? -16.555 -6.666 13.817 1.00 92.19 95 LEU A N 1
ATOM 794 C CA . LEU A 1 95 ? -15.392 -7.481 13.479 1.00 92.19 95 LEU A CA 1
ATOM 795 C C . LEU A 1 95 ? -14.075 -6.750 13.782 1.00 92.19 95 LEU A C 1
ATOM 797 O O . LEU A 1 95 ? -13.117 -7.341 14.291 1.00 92.19 95 LEU A O 1
ATOM 801 N N . PHE A 1 96 ? -14.026 -5.443 13.516 1.00 93.19 96 PHE A N 1
ATOM 802 C CA . PHE A 1 96 ? -12.872 -4.604 13.825 1.00 93.19 96 PHE A CA 1
ATOM 803 C C . PHE A 1 96 ? -12.617 -4.513 15.339 1.00 93.19 96 PHE A C 1
ATOM 805 O O . PHE A 1 96 ? -11.477 -4.670 15.787 1.00 93.19 96 PHE A O 1
ATOM 812 N N . GLU A 1 97 ? -13.663 -4.306 16.141 1.00 92.50 97 GLU A N 1
ATOM 813 C CA . GLU A 1 97 ? -13.549 -4.256 17.602 1.00 92.50 97 GLU A CA 1
ATOM 814 C C . GLU A 1 97 ? -13.159 -5.603 18.218 1.00 92.50 97 GLU A C 1
ATOM 816 O O . GLU A 1 97 ? -12.318 -5.652 19.119 1.00 92.50 97 GLU A O 1
ATOM 821 N N . GLU A 1 98 ? -13.736 -6.702 17.733 1.00 92.62 98 GLU A 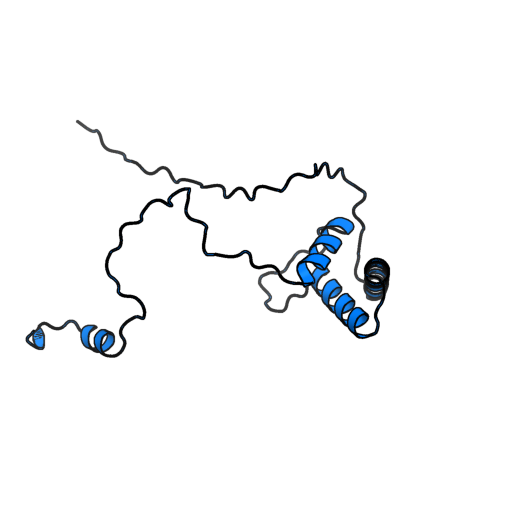N 1
ATOM 822 C CA . GLU A 1 98 ? -13.385 -8.059 18.161 1.00 92.62 98 GLU A CA 1
ATOM 823 C C . GLU A 1 98 ? -11.928 -8.388 17.841 1.00 92.62 98 GLU A C 1
ATOM 825 O O . GLU A 1 98 ? -11.203 -8.904 18.696 1.00 92.62 98 GLU A O 1
ATOM 830 N N . THR A 1 99 ? -11.464 -8.006 16.649 1.00 94.12 99 THR A N 1
ATOM 831 C CA . THR A 1 99 ? -10.060 -8.163 16.251 1.00 94.12 99 THR A CA 1
ATOM 832 C C . THR A 1 99 ? -9.134 -7.393 17.194 1.00 94.12 99 THR A C 1
ATOM 834 O O . THR A 1 99 ? -8.111 -7.924 17.635 1.00 94.12 99 THR A O 1
ATOM 837 N N . ALA A 1 100 ? -9.498 -6.158 17.555 1.00 92.06 100 ALA A N 1
ATOM 838 C CA . ALA A 1 100 ? -8.733 -5.362 18.508 1.00 92.06 100 ALA A CA 1
ATOM 839 C C . ALA A 1 100 ? -8.689 -6.022 19.895 1.00 92.06 100 ALA A C 1
ATOM 841 O O . ALA A 1 100 ? -7.614 -6.125 20.486 1.00 92.06 100 ALA A O 1
ATOM 842 N N . LYS A 1 101 ? -9.828 -6.517 20.400 1.00 93.31 101 LYS A N 1
ATOM 843 C CA . LYS A 1 101 ? -9.914 -7.239 21.683 1.00 93.31 101 LYS A CA 1
ATOM 844 C C . LYS A 1 101 ? -9.034 -8.491 21.684 1.00 93.31 101 LYS A C 1
ATOM 846 O O . LYS A 1 101 ? -8.268 -8.692 22.625 1.00 93.31 101 LYS A O 1
ATOM 851 N N . ALA A 1 102 ? -9.076 -9.281 20.611 1.00 93.06 102 ALA A N 1
ATOM 852 C CA . ALA A 1 102 ? -8.255 -10.480 20.465 1.00 93.06 102 ALA A CA 1
ATOM 853 C C . ALA A 1 102 ? -6.749 -10.159 20.455 1.00 93.06 102 ALA A C 1
ATOM 855 O O . ALA A 1 102 ? -5.966 -10.839 21.113 1.00 93.06 102 ALA A O 1
ATOM 856 N N . LEU A 1 103 ? -6.331 -9.097 19.761 1.00 92.12 103 LEU A N 1
ATOM 857 C CA . LEU A 1 103 ? -4.923 -8.690 19.725 1.00 92.12 103 LEU A CA 1
ATOM 858 C C . LEU A 1 103 ? -4.421 -8.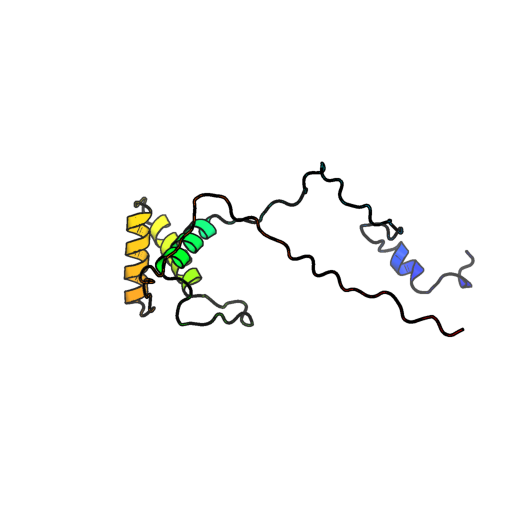091 21.041 1.00 92.12 103 LEU A C 1
ATOM 860 O O . LEU A 1 103 ? -3.257 -8.291 21.389 1.00 92.12 103 LEU A O 1
ATOM 864 N N . MET A 1 104 ? -5.280 -7.390 21.782 1.00 89.88 104 MET A N 1
ATOM 865 C CA . MET A 1 104 ? -4.945 -6.924 23.129 1.00 89.88 104 MET A CA 1
ATOM 866 C C . MET A 1 104 ? -4.750 -8.107 24.085 1.00 89.88 104 MET A C 1
ATOM 868 O O . MET A 1 104 ? -3.803 -8.098 24.869 1.00 89.88 104 MET A O 1
ATOM 872 N N . ALA A 1 105 ? -5.563 -9.163 23.962 1.00 92.06 105 ALA A N 1
ATOM 873 C CA . ALA A 1 105 ? -5.375 -10.406 24.716 1.00 92.06 105 ALA A CA 1
ATOM 874 C C . ALA A 1 105 ? -4.063 -11.137 24.354 1.00 92.06 105 ALA A C 1
ATOM 876 O O . ALA A 1 105 ? -3.457 -11.772 25.210 1.00 92.06 105 ALA A O 1
ATOM 877 N N . GLU A 1 106 ? -3.574 -11.001 23.115 1.00 87.25 106 GLU A N 1
ATOM 878 C CA . GLU A 1 106 ? -2.252 -11.496 22.685 1.00 87.25 106 GLU A CA 1
ATOM 879 C C . GLU A 1 106 ? -1.068 -10.639 23.183 1.00 87.25 106 GLU A C 1
ATOM 881 O O . GLU A 1 106 ? 0.085 -10.934 22.857 1.00 87.25 106 GLU A O 1
ATOM 886 N N . GLY A 1 107 ? -1.327 -9.567 23.940 1.00 84.75 107 GLY A N 1
ATOM 887 C CA . GLY A 1 107 ? -0.300 -8.678 24.487 1.00 84.75 107 GLY A CA 1
ATOM 888 C C . GLY A 1 107 ? 0.176 -7.587 23.523 1.00 84.75 107 GLY A C 1
ATOM 889 O O . GLY A 1 107 ? 1.251 -7.018 23.716 1.00 84.75 107 GLY A O 1
ATOM 890 N N . LEU A 1 108 ? -0.584 -7.286 22.464 1.00 84.00 108 LEU A N 1
ATOM 891 C CA . LEU A 1 108 ? -0.270 -6.181 21.561 1.00 84.00 108 LEU A CA 1
ATOM 892 C C . LEU A 1 108 ? -0.843 -4.862 22.107 1.00 84.00 108 LEU A C 1
ATOM 894 O O . LEU A 1 108 ? -2.045 -4.737 22.330 1.00 84.00 108 LEU A O 1
ATOM 898 N N . LEU A 1 109 ? 0.017 -3.857 22.291 1.00 82.38 109 LEU A N 1
ATOM 899 C CA . LEU A 1 109 ? -0.394 -2.535 22.770 1.00 82.38 109 LEU A CA 1
ATOM 900 C C . LEU A 1 109 ? -1.049 -1.733 21.633 1.00 82.38 109 LEU A C 1
ATOM 902 O O . LEU A 1 109 ? -0.363 -1.260 20.726 1.00 82.38 109 LEU A O 1
ATOM 906 N N . LEU A 1 110 ? -2.373 -1.577 21.696 1.00 85.00 110 LEU A N 1
ATOM 907 C CA . LEU A 1 110 ? -3.160 -0.724 20.801 1.00 85.00 110 LEU A CA 1
ATOM 908 C C . LEU A 1 110 ? -3.660 0.498 21.574 1.00 85.00 110 LEU A C 1
ATOM 910 O O . LEU A 1 110 ? -4.606 0.405 22.353 1.00 85.00 110 LEU A O 1
ATOM 914 N N . GLN A 1 111 ? -3.035 1.653 21.356 1.00 83.12 111 GLN A N 1
ATOM 915 C CA . GLN A 1 111 ? -3.487 2.917 21.936 1.00 83.12 111 GLN A CA 1
ATOM 916 C C . GLN A 1 111 ? -4.298 3.675 20.892 1.00 83.12 111 GLN A C 1
ATOM 918 O O . GLN A 1 111 ? -3.793 3.978 19.813 1.00 83.12 111 GLN A O 1
ATOM 923 N N . LYS A 1 112 ? -5.573 3.949 21.191 1.00 83.38 112 LYS A N 1
ATOM 924 C CA . LYS A 1 112 ? -6.388 4.819 20.337 1.00 83.38 112 LYS A CA 1
ATOM 925 C C . LYS A 1 112 ? -5.777 6.215 20.375 1.00 83.38 112 LYS A C 1
ATOM 927 O O . LYS A 1 112 ? -5.494 6.725 21.460 1.00 83.38 112 LYS A O 1
ATOM 932 N N . GLN A 1 113 ? -5.586 6.833 19.216 1.00 76.94 113 GLN A N 1
ATOM 933 C CA . GLN A 1 113 ? -5.217 8.239 19.189 1.00 76.94 113 GLN A CA 1
ATOM 934 C C . GLN A 1 113 ? -6.401 9.037 19.739 1.00 76.94 113 GLN A C 1
ATOM 936 O O . GLN A 1 113 ? -7.491 9.019 19.167 1.00 76.94 113 GLN A O 1
ATOM 941 N N . ALA A 1 114 ? -6.207 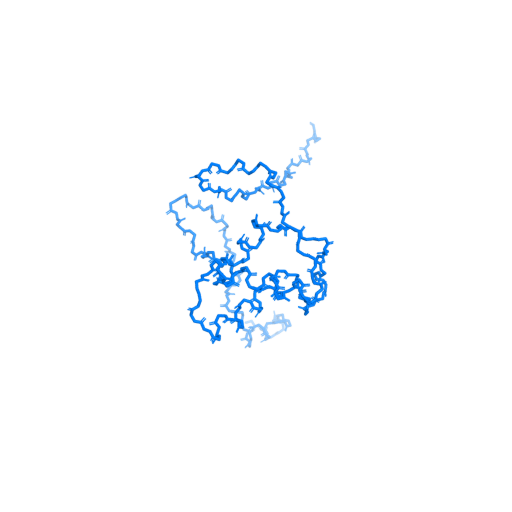9.714 20.874 1.00 59.31 114 ALA A N 1
ATOM 942 C CA . ALA A 1 114 ? -7.115 10.781 21.271 1.00 59.31 114 ALA A CA 1
ATOM 943 C C . ALA A 1 114 ? -7.112 11.799 20.130 1.00 59.31 114 ALA A C 1
ATOM 945 O O . ALA A 1 114 ? -6.033 12.146 19.650 1.00 59.31 114 ALA A O 1
ATOM 946 N N . ALA A 1 115 ? -8.297 12.195 19.659 1.00 52.31 115 ALA A N 1
ATOM 947 C CA . ALA A 1 115 ? -8.489 13.027 18.478 1.00 52.31 115 ALA A CA 1
ATOM 948 C C . ALA A 1 115 ? -7.601 14.280 18.528 1.00 52.31 115 ALA A C 1
ATOM 950 O O . ALA A 1 115 ? -7.972 15.313 19.076 1.00 52.31 115 ALA A O 1
ATOM 951 N N . LYS A 1 116 ? -6.402 14.195 17.951 1.00 46.19 116 LYS A N 1
ATOM 952 C CA . LYS A 1 116 ? -5.535 15.342 17.738 1.00 46.19 116 LYS A CA 1
ATOM 953 C C . LYS A 1 116 ? -5.959 15.917 16.394 1.00 46.19 116 LYS A C 1
ATOM 955 O O . LYS A 1 116 ? -5.416 15.536 15.368 1.00 46.19 116 LYS A O 1
ATOM 960 N N . ASN A 1 117 ? -7.026 16.718 16.438 1.00 42.47 117 ASN A N 1
ATOM 961 C CA . ASN A 1 117 ? -7.563 17.590 15.389 1.00 42.47 117 ASN A CA 1
ATOM 962 C C . ASN A 1 117 ? -7.190 17.192 13.951 1.00 42.47 117 ASN A C 1
ATOM 964 O O . ASN A 1 117 ? -6.277 17.755 13.353 1.00 42.47 117 ASN A O 1
ATOM 968 N N . LEU A 1 118 ? -7.939 16.249 13.379 1.00 43.12 118 LEU A N 1
ATOM 969 C CA . LEU A 1 118 ? -7.968 16.036 11.934 1.00 43.12 118 LEU A CA 1
ATOM 970 C C . LEU A 1 118 ? -8.941 17.052 11.326 1.00 43.12 118 LEU A C 1
ATOM 972 O O . LEU A 1 118 ? -10.116 16.755 11.129 1.00 43.12 118 LEU A O 1
ATOM 976 N N . SER A 1 119 ? -8.459 18.259 11.031 1.00 37.25 119 SER A N 1
ATOM 977 C CA . SER A 1 119 ? -9.084 19.115 10.021 1.00 37.25 119 SER A CA 1
ATOM 978 C C . SER A 1 119 ? -8.811 18.495 8.649 1.00 37.25 119 SER A C 1
ATOM 980 O O . SER A 1 119 ? -7.873 18.886 7.958 1.00 37.25 119 SER A O 1
ATOM 982 N N . ILE A 1 120 ? -9.573 17.464 8.287 1.00 42.28 120 ILE A N 1
ATOM 983 C CA . ILE A 1 120 ? -9.635 16.972 6.911 1.00 42.28 120 ILE A CA 1
ATOM 984 C C . ILE A 1 120 ? -10.992 17.401 6.371 1.00 42.28 120 ILE A C 1
ATOM 986 O O . ILE A 1 120 ? -12.010 16.742 6.578 1.00 42.28 120 ILE A O 1
ATOM 990 N N . THR A 1 121 ? -10.988 18.569 5.739 1.00 33.97 121 THR A N 1
ATOM 991 C CA . THR A 1 121 ? -12.027 19.029 4.823 1.00 33.97 121 THR A CA 1
ATOM 992 C C . THR A 1 121 ? -12.172 17.989 3.712 1.00 33.97 121 THR A C 1
ATOM 994 O O . THR A 1 121 ? -11.183 17.425 3.248 1.00 33.97 121 THR A O 1
ATOM 997 N N . SER A 1 122 ? -13.407 17.705 3.315 1.00 41.12 122 SER A N 1
ATOM 998 C CA . SER A 1 122 ? -13.812 16.650 2.384 1.00 41.12 122 SER A CA 1
ATOM 999 C C . SER A 1 122 ? -13.471 16.935 0.916 1.00 41.12 122 SER A C 1
ATOM 1001 O O . SER A 1 122 ? -14.321 16.740 0.054 1.00 41.12 122 SER A O 1
ATOM 1003 N N . GLU A 1 123 ? -12.255 17.379 0.610 1.00 38.03 123 GLU A N 1
ATOM 1004 C CA . GLU A 1 123 ? -11.783 17.468 -0.771 1.00 38.03 123 GLU A CA 1
ATOM 1005 C C . GLU A 1 123 ? -10.485 16.684 -0.929 1.00 38.03 123 GLU A C 1
ATOM 1007 O O . GLU A 1 123 ? -9.613 16.699 -0.058 1.00 38.03 123 GLU A O 1
ATOM 1012 N N . GLY A 1 124 ? -10.429 15.905 -2.012 1.00 37.78 124 GLY A N 1
ATOM 1013 C CA . GLY A 1 124 ? -9.385 14.928 -2.283 1.00 37.78 124 GLY A CA 1
ATOM 1014 C C . GLY A 1 124 ? -7.984 15.500 -2.095 1.00 37.78 124 GLY A C 1
ATOM 1015 O O . GLY A 1 124 ? -7.689 16.618 -2.498 1.00 37.78 124 GLY A O 1
ATOM 1016 N N . ILE A 1 125 ? -7.114 14.706 -1.478 1.00 40.09 125 ILE A N 1
ATOM 1017 C CA . ILE A 1 125 ? -5.700 15.035 -1.315 1.00 40.09 125 ILE A CA 1
ATOM 1018 C C . ILE A 1 125 ? -5.066 15.050 -2.716 1.00 40.09 125 ILE A C 1
ATOM 1020 O O . ILE A 1 125 ? -4.993 13.981 -3.332 1.00 40.09 125 ILE A O 1
ATOM 1024 N N . PRO A 1 126 ? -4.568 16.188 -3.239 1.00 36.03 126 PRO A N 1
ATOM 1025 C CA . PRO A 1 126 ? -3.689 16.142 -4.393 1.00 36.03 126 PRO A CA 1
ATOM 1026 C C . PRO A 1 126 ? -2.364 15.536 -3.931 1.00 36.03 126 PRO A C 1
ATOM 1028 O O . PRO A 1 126 ? -1.680 16.068 -3.053 1.00 36.03 126 PRO A O 1
ATOM 1031 N N . ILE A 1 127 ? -2.006 14.392 -4.506 1.00 38.38 127 ILE A N 1
ATOM 1032 C CA . ILE A 1 127 ? -0.701 13.769 -4.306 1.00 38.38 127 ILE A CA 1
ATOM 1033 C C . ILE A 1 127 ? 0.316 14.675 -5.011 1.00 38.38 127 ILE A C 1
ATOM 1035 O O . ILE A 1 127 ? 0.527 14.566 -6.216 1.00 38.38 127 ILE A O 1
ATOM 1039 N N . SER A 1 128 ? 0.899 15.641 -4.297 1.00 34.81 128 SER A N 1
ATOM 1040 C CA . SER A 1 128 ? 1.894 16.530 -4.892 1.00 34.81 128 SER A CA 1
ATOM 1041 C C . SER A 1 128 ? 3.226 15.789 -5.030 1.00 34.81 128 SER A C 1
ATOM 1043 O O . SER A 1 128 ? 3.953 15.542 -4.068 1.00 34.81 128 SER A O 1
ATOM 1045 N N . PHE A 1 129 ? 3.565 15.413 -6.262 1.00 33.97 129 PHE A N 1
ATOM 1046 C CA . PHE A 1 129 ? 4.924 15.008 -6.604 1.00 33.97 129 PHE A CA 1
ATOM 1047 C C . PHE A 1 129 ? 5.797 16.266 -6.648 1.00 33.97 129 PHE A C 1
ATOM 1049 O O . PHE A 1 129 ? 5.748 17.054 -7.594 1.00 33.97 129 PHE A O 1
ATOM 1056 N N . SER A 1 130 ? 6.589 16.478 -5.598 1.00 35.59 130 SER A N 1
ATOM 1057 C CA . SER A 1 130 ? 7.581 17.552 -5.553 1.00 35.59 130 SER A CA 1
ATOM 1058 C C . SER A 1 130 ? 8.671 17.280 -6.596 1.00 35.59 130 SER A C 1
ATOM 1060 O O . SER A 1 130 ? 9.595 16.499 -6.365 1.00 35.59 130 SER A O 1
ATOM 1062 N N . LYS A 1 131 ? 8.557 17.900 -7.778 1.00 40.34 131 LYS A N 1
ATOM 1063 C CA . LYS A 1 131 ? 9.616 17.916 -8.798 1.00 40.34 131 LYS A CA 1
ATOM 1064 C C . LYS A 1 131 ? 10.768 18.788 -8.286 1.00 40.34 131 LYS A C 1
ATOM 1066 O O . LYS A 1 131 ? 10.815 19.988 -8.545 1.00 40.34 131 LYS A O 1
ATOM 1071 N N . HIS A 1 132 ? 11.713 18.192 -7.560 1.00 40.47 132 HIS A N 1
ATOM 1072 C CA . HIS A 1 132 ? 13.002 18.823 -7.279 1.00 40.47 132 HIS A CA 1
ATOM 1073 C C . HIS A 1 132 ? 13.818 18.860 -8.581 1.00 40.47 132 HIS A C 1
ATOM 1075 O O . HIS A 1 132 ? 14.437 17.873 -8.973 1.00 40.47 132 HIS A O 1
ATOM 1081 N N . LYS A 1 133 ? 13.781 19.991 -9.296 1.00 46.06 133 LYS A N 1
ATOM 1082 C CA . LYS A 1 133 ? 14.687 20.248 -10.420 1.00 46.06 133 LYS A CA 1
ATOM 1083 C C . LYS A 1 133 ? 16.060 20.608 -9.853 1.00 46.06 133 LYS A C 1
ATOM 1085 O O . LYS A 1 133 ? 16.210 21.638 -9.204 1.00 46.06 133 LYS A O 1
ATOM 1090 N N . GLN A 1 134 ? 17.054 19.757 -10.093 1.00 43.94 134 GLN A N 1
ATOM 1091 C CA . GLN A 1 134 ? 18.456 20.113 -9.893 1.00 43.94 134 GLN A CA 1
ATOM 1092 C C . GLN A 1 134 ? 18.833 21.175 -10.929 1.00 43.94 134 GLN A C 1
ATOM 1094 O O . GLN A 1 134 ? 18.827 20.923 -12.132 1.00 43.94 134 GLN A O 1
ATOM 1099 N N . THR A 1 135 ? 19.131 22.378 -10.450 1.00 44.47 135 THR A N 1
ATOM 1100 C CA . THR A 1 135 ? 19.734 23.446 -11.245 1.00 44.47 135 THR A CA 1
ATOM 1101 C C . THR A 1 135 ? 21.209 23.121 -11.452 1.00 44.47 135 THR A C 1
ATOM 1103 O O . THR A 1 135 ? 22.015 23.286 -10.541 1.00 44.47 135 THR A O 1
ATOM 1106 N N . ILE A 1 136 ? 21.571 22.670 -12.652 1.00 51.75 136 ILE A N 1
ATOM 1107 C CA . ILE A 1 136 ? 22.953 22.678 -13.142 1.00 51.75 136 ILE A CA 1
ATOM 1108 C C . ILE A 1 136 ? 22.941 23.395 -14.492 1.00 51.75 136 ILE A C 1
ATOM 1110 O O . ILE A 1 136 ? 22.552 22.810 -15.493 1.00 51.75 136 ILE A O 1
ATOM 1114 N N . PHE A 1 137 ? 23.342 24.667 -14.500 1.00 39.84 137 PHE A N 1
ATOM 1115 C CA . PHE A 1 137 ? 23.839 25.395 -15.676 1.00 39.84 137 PHE A CA 1
ATOM 1116 C C . PHE A 1 137 ? 24.774 26.498 -15.141 1.00 39.84 137 PHE A C 1
ATOM 1118 O O . PHE A 1 137 ? 24.317 27.451 -14.522 1.00 39.84 137 PHE A O 1
ATOM 1125 N N . THR A 1 138 ? 26.075 26.235 -15.014 1.00 46.62 138 THR A N 1
ATOM 1126 C CA . THR A 1 138 ? 27.151 26.473 -16.000 1.00 46.62 138 THR A CA 1
ATOM 1127 C C . THR A 1 138 ? 28.005 27.666 -15.573 1.00 46.62 138 THR A C 1
ATOM 1129 O O . THR A 1 138 ? 27.658 28.827 -15.768 1.00 46.62 138 THR A O 1
ATOM 1132 N N . ILE A 1 139 ? 29.165 27.338 -15.006 1.00 48.16 139 ILE A N 1
ATOM 1133 C CA . ILE A 1 139 ? 30.343 28.198 -14.937 1.00 48.16 139 ILE A CA 1
ATOM 1134 C C . ILE A 1 139 ? 30.906 28.278 -16.361 1.00 48.16 139 ILE A C 1
ATOM 1136 O O . ILE A 1 139 ? 31.402 27.269 -16.848 1.00 48.16 139 ILE A O 1
ATOM 1140 N N . LEU A 1 140 ? 30.827 29.436 -17.024 1.00 44.97 140 LEU A N 1
ATOM 1141 C CA . LEU A 1 140 ? 31.850 29.921 -17.964 1.00 44.97 140 LEU A CA 1
ATOM 1142 C C . LEU A 1 140 ? 31.502 31.339 -18.443 1.00 44.97 140 LEU A C 1
ATOM 1144 O O . LEU A 1 140 ? 30.601 31.523 -19.257 1.00 44.97 140 LEU A O 1
ATOM 1148 N N . LYS A 1 141 ? 32.247 32.336 -17.964 1.00 45.25 141 LYS A N 1
ATOM 1149 C CA . LYS A 1 141 ? 32.603 33.546 -18.722 1.00 45.25 141 LYS A CA 1
ATOM 1150 C C . LYS A 1 141 ? 33.815 34.193 -18.047 1.00 45.25 141 LYS A C 1
ATOM 1152 O O . LYS A 1 141 ? 33.703 35.151 -17.296 1.00 45.25 141 LYS A O 1
ATOM 1157 N N . CYS A 1 142 ? 34.978 33.596 -18.297 1.00 37.84 142 CYS A N 1
ATOM 1158 C CA . CYS A 1 142 ? 36.208 34.361 -18.452 1.00 37.84 142 CYS A CA 1
ATOM 1159 C C . CYS A 1 142 ? 36.279 34.763 -19.925 1.00 37.84 142 CYS A C 1
ATOM 1161 O O . CYS A 1 142 ? 36.443 33.885 -20.770 1.00 37.84 142 CYS A O 1
ATOM 1163 N N . SER A 1 143 ? 36.104 36.050 -20.218 1.00 48.38 143 SER A N 1
ATOM 1164 C CA . SER A 1 143 ? 36.919 36.818 -21.166 1.00 48.38 143 SER A CA 1
ATOM 1165 C C . SER A 1 143 ? 36.544 38.290 -21.100 1.00 48.38 143 SER A C 1
ATOM 1167 O O . SER A 1 143 ? 35.357 38.579 -20.831 1.00 48.38 143 SER A O 1
#

Sequence (143 aa):
MPEAKKPIWYEVYAAFPPLVDTTYQDAKPEDDNKEDPIRPILYPEDKIRAKFYRVYGNGPRAFVLSRLNFKSPCQRFVEKYNRLQQRGEVDEDKLFEETAKALMAEGLLLQKQAAKNLSITSEGIPISFSKHKQTIFTILKCS

InterPro domains:
  IPR019520 Small ribosomal subunit protein mS23, metazoa [PTHR15925] (3-117)
  IPR023611 Small ribosomal subunit protein mS23, conserved domain, metazoa [PF10484] (1-107)
  IPR059242 Small ribosomal subunit protein mS23, conserved domain [cd23701] (5-89)

Organism: NCBI:txid171643

Radius of gyration: 27.03 Å; chains: 1; bounding box: 59×54×67 Å

Secondary structure (DSSP, 8-state):
--GGGS-TTHHHHHHS--SS-------PPPPTTPPPS------TTHHHHHHHHHHT-S-SS---TT-TT---HHHHHHHHHHHHHTT----HHHHHHHHHHHHHHTT---PPPP-------SS--------------------